Protein AF-A0A368TLS8-F1 (afdb_monomer_lite)

Radius of gyration: 12.85 Å; chains: 1; bounding box: 22×30×44 Å

Foldseek 3Di:
DDDDDLPAPPDDLVVLLVQLLVVCVVVPPDQDDLVNSCVVVVHDSVSSVVSVVVCVVVVSDDDDDDD

Structure (mmCIF, N/CA/C/O backbone):
data_AF-A0A368TLS8-F1
#
_entry.id   AF-A0A368TLS8-F1
#
loop_
_atom_site.group_PDB
_atom_site.id
_atom_site.type_symbol
_atom_site.label_atom_id
_atom_site.label_alt_id
_atom_site.label_comp_id
_atom_site.label_asym_id
_atom_site.label_entity_id
_atom_site.label_seq_id
_atom_site.pdbx_PDB_ins_code
_atom_site.Cartn_x
_atom_site.Cartn_y
_atom_site.Cartn_z
_atom_site.occupancy
_atom_site.B_iso_or_equiv
_atom_site.auth_seq_id
_atom_site.auth_comp_id
_atom_site.auth_asym_id
_atom_site.auth_atom_id
_atom_site.pdbx_PDB_model_num
ATOM 1 N N . MET A 1 1 ? -0.357 0.340 -34.661 1.00 38.00 1 MET A N 1
ATOM 2 C CA . MET A 1 1 ? -0.849 0.851 -33.366 1.00 38.00 1 MET A CA 1
ATOM 3 C C . MET A 1 1 ? -0.804 -0.326 -32.405 1.00 38.00 1 MET A C 1
ATOM 5 O O . MET A 1 1 ? -1.567 -1.264 -32.588 1.00 38.00 1 MET A O 1
ATOM 9 N N . SER A 1 2 ? 0.194 -0.370 -31.524 1.00 47.31 2 SER A N 1
ATOM 10 C CA . SER A 1 2 ? 0.479 -1.543 -30.688 1.00 47.31 2 SER A CA 1
ATOM 11 C C . SER A 1 2 ? -0.291 -1.408 -29.381 1.00 47.31 2 SER A C 1
ATOM 13 O O . SER A 1 2 ? 0.090 -0.625 -28.517 1.00 47.31 2 SER A O 1
ATOM 15 N N . VAL A 1 3 ? -1.406 -2.120 -29.263 1.00 54.38 3 VAL A N 1
ATOM 16 C CA . VAL A 1 3 ? -2.170 -2.191 -28.015 1.00 54.38 3 VAL A CA 1
ATOM 17 C C . VAL A 1 3 ? -1.401 -3.116 -27.069 1.00 54.38 3 VAL A C 1
ATOM 19 O O . VAL A 1 3 ? -1.259 -4.303 -27.353 1.00 54.38 3 VAL A O 1
ATOM 22 N N . ARG A 1 4 ? -0.850 -2.572 -25.977 1.00 54.56 4 ARG A N 1
ATOM 23 C CA . ARG A 1 4 ? -0.302 -3.376 -24.874 1.00 54.56 4 ARG A CA 1
ATOM 24 C C . ARG A 1 4 ? -1.472 -3.820 -24.002 1.00 54.56 4 ARG A C 1
ATOM 26 O O . ARG A 1 4 ? -2.070 -3.003 -23.312 1.00 54.56 4 ARG A O 1
ATOM 33 N N . ILE A 1 5 ? -1.809 -5.101 -24.088 1.00 49.62 5 ILE A N 1
ATOM 34 C CA . ILE A 1 5 ? -2.785 -5.750 -23.215 1.00 49.62 5 ILE A CA 1
ATOM 35 C C . ILE A 1 5 ? -2.042 -6.071 -21.918 1.00 49.62 5 ILE A C 1
ATOM 37 O O . ILE A 1 5 ? -1.152 -6.917 -21.912 1.00 49.62 5 ILE A O 1
ATOM 41 N N . VAL A 1 6 ? -2.347 -5.339 -20.851 1.00 55.50 6 VAL A N 1
ATOM 42 C CA . VAL A 1 6 ? -1.907 -5.665 -19.490 1.00 55.50 6 VAL A CA 1
ATOM 43 C C . VAL A 1 6 ? -2.999 -6.548 -18.895 1.00 55.50 6 VAL A C 1
ATOM 45 O O . VAL A 1 6 ? -4.123 -6.090 -18.698 1.00 55.50 6 VAL A O 1
ATOM 48 N N . GLU A 1 7 ? -2.708 -7.834 -18.704 1.00 42.81 7 GLU A N 1
ATOM 49 C CA . GLU A 1 7 ? -3.614 -8.762 -18.023 1.00 42.81 7 GLU A CA 1
ATOM 50 C C . GLU A 1 7 ? -3.707 -8.363 -16.548 1.00 42.81 7 GLU A C 1
ATOM 52 O O . GLU A 1 7 ? -2.848 -8.714 -15.739 1.00 42.81 7 GLU A O 1
ATOM 57 N N . VAL A 1 8 ? -4.750 -7.610 -16.196 1.00 51.47 8 VAL A N 1
ATOM 58 C CA . VAL A 1 8 ? -5.109 -7.380 -14.797 1.00 51.47 8 VAL A CA 1
ATOM 59 C C . VAL A 1 8 ? -5.627 -8.712 -14.264 1.00 51.47 8 VAL A C 1
ATOM 61 O O . VAL A 1 8 ? -6.748 -9.115 -14.573 1.00 51.47 8 VAL A O 1
ATOM 64 N N . LYS A 1 9 ? -4.799 -9.443 -13.510 1.00 50.75 9 LYS A N 1
ATOM 65 C CA . LYS A 1 9 ? -5.282 -10.607 -12.759 1.00 50.75 9 LYS A CA 1
ATOM 66 C C . LYS A 1 9 ? -6.393 -10.116 -11.835 1.00 50.75 9 LYS A C 1
ATOM 68 O O . LYS A 1 9 ? -6.181 -9.153 -11.102 1.00 50.75 9 LYS A O 1
ATOM 73 N N . 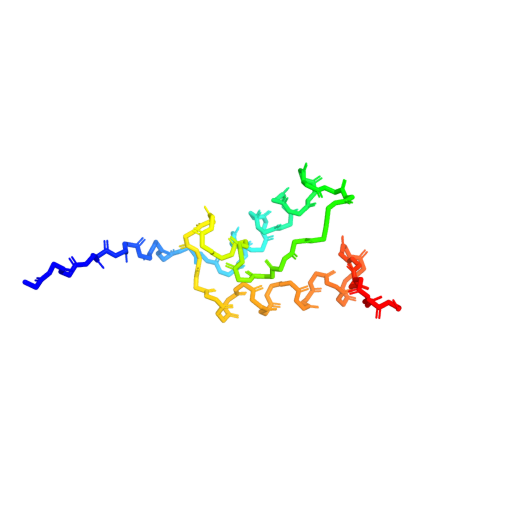GLU A 1 10 ? -7.544 -10.783 -11.839 1.00 48.66 10 GLU A N 1
ATOM 74 C CA . GLU A 1 10 ? -8.595 -10.607 -10.829 1.00 48.66 10 GLU A CA 1
ATOM 75 C C . GLU A 1 10 ? -8.079 -11.131 -9.475 1.00 48.66 10 GLU A C 1
ATOM 77 O O . GLU A 1 10 ? -8.472 -12.185 -8.987 1.00 48.66 10 GLU A O 1
ATOM 82 N N . ARG A 1 11 ? -7.098 -10.431 -8.903 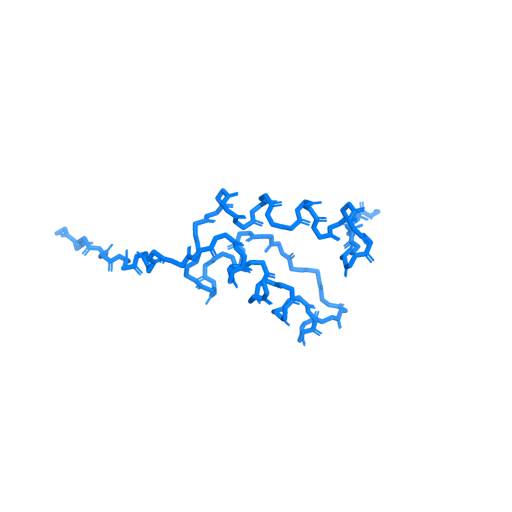1.00 56.88 11 ARG A N 1
ATOM 83 C CA . ARG A 1 11 ? -6.606 -10.621 -7.543 1.00 56.88 11 ARG A CA 1
ATOM 84 C C . ARG A 1 11 ? -7.597 -9.946 -6.611 1.00 56.88 11 ARG A C 1
ATOM 86 O O . ARG A 1 11 ? -8.070 -8.840 -6.881 1.00 56.88 11 ARG A O 1
ATOM 93 N N . THR A 1 12 ? -7.932 -10.615 -5.519 1.00 65.81 12 THR A N 1
ATOM 94 C CA . THR A 1 12 ? -8.811 -10.020 -4.513 1.00 65.81 12 THR A CA 1
ATOM 95 C C . THR A 1 12 ? -8.126 -8.811 -3.869 1.00 65.81 12 THR A C 1
ATOM 97 O O . THR A 1 12 ? -6.899 -8.727 -3.796 1.00 65.81 12 THR A O 1
ATOM 100 N N . VAL A 1 13 ? -8.915 -7.843 -3.395 1.00 67.38 13 VAL A N 1
ATOM 101 C CA . VAL A 1 13 ? -8.393 -6.622 -2.750 1.00 67.38 13 VAL A CA 1
ATOM 102 C C . VAL A 1 13 ? -7.525 -6.953 -1.524 1.00 67.38 13 VAL A C 1
ATOM 104 O O . VAL A 1 13 ? -6.618 -6.196 -1.193 1.00 67.38 13 VAL A O 1
ATOM 107 N N . GLU A 1 14 ? -7.764 -8.089 -0.866 1.00 71.38 14 GLU A N 1
ATOM 108 C CA . GLU A 1 14 ? -6.926 -8.591 0.230 1.00 71.38 14 GLU A CA 1
ATOM 109 C C . GLU A 1 14 ? -5.539 -9.044 -0.242 1.00 71.38 14 GLU A C 1
ATOM 111 O O . GLU A 1 14 ? -4.544 -8.598 0.325 1.00 71.38 14 GLU A O 1
ATOM 116 N N . GLU A 1 15 ? -5.445 -9.824 -1.323 1.00 77.62 15 GLU A N 1
ATOM 117 C CA . GLU A 1 15 ? -4.150 -10.238 -1.885 1.00 77.62 15 GLU A CA 1
ATOM 118 C C . GLU A 1 15 ? -3.329 -9.036 -2.367 1.00 77.62 15 GLU A C 1
ATOM 120 O O . GLU A 1 15 ? -2.121 -8.973 -2.146 1.00 77.62 15 GLU A O 1
ATOM 125 N N . ALA A 1 16 ? -3.990 -8.051 -2.985 1.00 79.00 16 ALA A N 1
ATOM 126 C CA . ALA A 1 16 ? -3.335 -6.814 -3.397 1.00 79.00 16 ALA A CA 1
ATOM 127 C C . ALA A 1 16 ? -2.756 -6.057 -2.189 1.00 79.00 16 ALA A C 1
ATOM 129 O O . ALA A 1 16 ? -1.637 -5.556 -2.264 1.00 79.00 16 ALA A O 1
ATOM 130 N N . LYS A 1 17 ? -3.473 -6.006 -1.055 1.00 81.75 17 LYS A N 1
ATOM 131 C CA . LYS A 1 17 ? -2.964 -5.378 0.176 1.00 81.75 17 LYS A CA 1
ATOM 132 C C . LYS A 1 17 ? -1.734 -6.089 0.722 1.00 81.75 17 LYS A C 1
ATOM 134 O O . LYS A 1 17 ? -0.811 -5.402 1.149 1.00 81.75 17 LYS A O 1
ATOM 139 N N . GLU A 1 18 ? -1.714 -7.421 0.729 1.00 86.44 18 GLU A N 1
ATOM 140 C CA . GLU A 1 18 ? -0.547 -8.177 1.197 1.00 86.44 18 GLU A CA 1
ATOM 141 C C . GLU A 1 18 ? 0.677 -7.933 0.310 1.00 86.44 18 GLU A C 1
ATOM 143 O O . GLU A 1 18 ? 1.764 -7.679 0.830 1.00 86.44 18 GLU A O 1
ATOM 148 N N . GLU A 1 19 ? 0.512 -7.937 -1.017 1.00 87.31 19 GLU A N 1
ATOM 149 C CA . GLU A 1 19 ? 1.621 -7.668 -1.941 1.00 87.31 19 GLU A CA 1
ATOM 150 C C . GLU A 1 19 ? 2.119 -6.227 -1.843 1.00 87.31 19 GLU A C 1
ATOM 152 O O . GLU A 1 19 ? 3.326 -6.004 -1.785 1.00 87.31 19 GLU A O 1
ATOM 157 N N . ILE A 1 20 ? 1.211 -5.253 -1.748 1.00 88.19 20 ILE A N 1
ATOM 158 C CA . ILE A 1 20 ? 1.566 -3.847 -1.533 1.00 88.19 20 ILE A CA 1
ATOM 159 C C . ILE A 1 20 ? 2.317 -3.697 -0.213 1.00 88.19 20 ILE A C 1
ATOM 161 O O . ILE A 1 20 ? 3.398 -3.115 -0.191 1.00 88.19 20 ILE A O 1
ATOM 165 N N . GLN A 1 21 ? 1.787 -4.248 0.883 1.00 88.00 21 GLN A N 1
ATOM 166 C CA . GLN A 1 21 ? 2.447 -4.183 2.184 1.00 88.00 21 GLN A CA 1
ATOM 167 C C . GLN A 1 21 ? 3.864 -4.759 2.096 1.00 88.00 21 GLN A C 1
ATOM 169 O O . GLN A 1 21 ? 4.819 -4.103 2.506 1.00 88.00 21 GLN A O 1
ATOM 174 N N . ARG A 1 22 ? 4.009 -5.950 1.508 1.00 89.38 22 ARG A N 1
ATOM 175 C CA . ARG A 1 22 ? 5.304 -6.609 1.353 1.00 89.38 22 ARG A CA 1
ATOM 176 C C . ARG A 1 22 ? 6.266 -5.792 0.496 1.00 89.38 22 ARG A C 1
ATOM 178 O O . ARG A 1 22 ? 7.419 -5.636 0.877 1.00 89.38 22 ARG A O 1
ATOM 185 N N . TYR A 1 23 ? 5.787 -5.223 -0.606 1.00 89.44 23 TYR A N 1
ATOM 186 C CA . TYR A 1 23 ? 6.583 -4.379 -1.489 1.00 89.44 23 TYR A CA 1
ATOM 187 C C . TYR A 1 23 ? 7.138 -3.149 -0.757 1.00 89.44 23 TYR A C 1
ATOM 189 O O . TYR A 1 23 ? 8.334 -2.874 -0.837 1.00 89.44 23 TYR A O 1
ATOM 197 N N . TYR A 1 24 ? 6.304 -2.450 0.017 1.00 87.50 24 TYR A N 1
ATOM 198 C CA . TYR A 1 24 ? 6.750 -1.320 0.836 1.00 87.50 24 TYR A CA 1
ATOM 199 C C . TYR A 1 24 ? 7.672 -1.741 1.992 1.00 87.50 24 TYR A C 1
ATOM 201 O O . TYR A 1 24 ? 8.569 -0.984 2.356 1.00 87.50 24 TYR A O 1
ATOM 209 N N . GLU A 1 25 ? 7.486 -2.931 2.571 1.00 86.75 25 GLU A N 1
ATOM 210 C CA . GLU A 1 25 ? 8.393 -3.471 3.593 1.00 86.75 25 GLU A CA 1
ATOM 211 C C . GLU A 1 25 ? 9.764 -3.864 3.019 1.00 86.75 25 GLU A C 1
ATOM 213 O O . GLU A 1 25 ? 10.783 -3.618 3.663 1.00 86.75 25 GLU A O 1
ATOM 218 N N . GLU A 1 26 ? 9.819 -4.430 1.811 1.00 87.94 26 GLU A N 1
ATOM 219 C CA . GLU A 1 26 ? 11.080 -4.751 1.124 1.00 87.94 26 GLU A CA 1
ATOM 220 C C . GLU A 1 26 ? 11.871 -3.490 0.751 1.00 87.94 26 GLU A C 1
ATOM 222 O O . GLU A 1 26 ? 13.100 -3.507 0.781 1.00 87.94 26 GLU A O 1
ATOM 227 N N . HIS A 1 27 ? 11.174 -2.384 0.489 1.00 84.94 27 HIS A N 1
ATOM 228 C CA . HIS A 1 27 ? 11.765 -1.079 0.186 1.00 84.94 27 HIS A CA 1
ATOM 229 C C . HIS A 1 27 ? 11.670 -0.105 1.371 1.00 84.94 27 HIS A C 1
ATOM 231 O O . HIS A 1 27 ? 11.629 1.120 1.210 1.00 84.94 27 HIS A O 1
ATOM 237 N N . LYS A 1 28 ? 11.597 -0.635 2.596 1.00 76.88 28 LYS A N 1
ATOM 238 C CA . LYS A 1 28 ? 11.437 0.179 3.800 1.00 76.88 28 LYS A CA 1
ATOM 239 C C . LYS A 1 28 ? 12.641 1.106 3.974 1.00 76.88 28 LYS A C 1
ATOM 241 O O . LYS A 1 28 ? 13.769 0.654 4.151 1.00 76.88 28 LYS A O 1
ATOM 246 N N . GLY A 1 29 ? 12.379 2.411 3.972 1.00 75.44 29 GLY A N 1
ATOM 247 C CA . GLY A 1 29 ? 13.404 3.461 3.998 1.00 75.44 29 GLY A CA 1
ATOM 248 C C . GLY A 1 29 ? 13.504 4.246 2.688 1.00 75.44 29 GLY A C 1
ATOM 249 O O . GLY A 1 29 ? 14.111 5.315 2.671 1.00 75.44 29 GLY A O 1
ATOM 250 N N . GLU A 1 30 ? 12.859 3.771 1.622 1.00 81.44 30 GLU A N 1
ATOM 251 C CA . GLU A 1 30 ? 12.691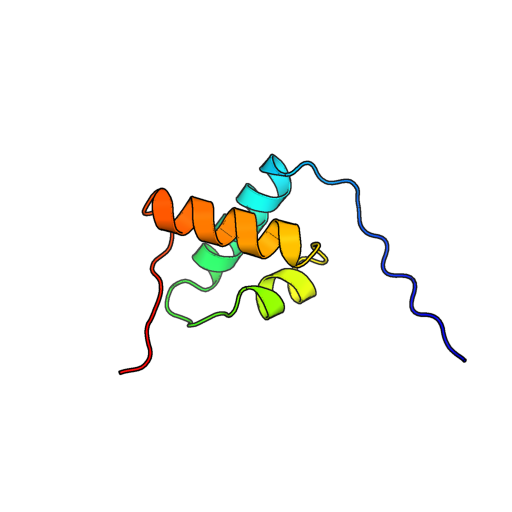 4.505 0.372 1.00 81.44 30 GLU A CA 1
ATOM 252 C C . GLU A 1 30 ? 11.318 5.184 0.319 1.00 81.44 30 GLU A C 1
ATOM 254 O O . GLU A 1 30 ? 10.322 4.696 0.854 1.00 81.44 30 GLU A O 1
ATOM 259 N N . SER A 1 31 ? 11.254 6.348 -0.327 1.00 80.81 31 SER A N 1
ATOM 260 C CA . SER A 1 31 ? 9.992 7.058 -0.554 1.00 80.81 31 SER A CA 1
ATOM 261 C C . SER A 1 31 ? 9.394 6.602 -1.877 1.00 80.81 31 SER A C 1
ATOM 263 O O . SER A 1 31 ? 9.726 7.149 -2.928 1.00 80.81 31 SER A O 1
ATOM 265 N N . ILE A 1 32 ? 8.545 5.573 -1.826 1.00 85.12 32 ILE A N 1
ATOM 266 C CA . ILE A 1 32 ? 7.899 5.024 -3.020 1.00 85.12 32 ILE A CA 1
ATOM 267 C C . ILE A 1 32 ? 6.477 5.551 -3.167 1.00 85.12 32 ILE A C 1
ATOM 269 O O . ILE A 1 32 ? 5.639 5.420 -2.272 1.00 85.12 32 ILE A O 1
ATOM 273 N N . TYR A 1 33 ? 6.191 6.107 -4.340 1.00 86.69 33 TYR A N 1
ATOM 274 C CA . TYR A 1 33 ? 4.847 6.544 -4.674 1.00 86.69 33 TYR A CA 1
ATOM 275 C C . TYR A 1 33 ? 3.924 5.353 -4.997 1.00 86.69 33 TYR A C 1
ATOM 277 O O . TYR A 1 33 ? 4.371 4.364 -5.586 1.00 86.69 33 TYR A O 1
ATOM 285 N N . PRO A 1 34 ? 2.628 5.434 -4.645 1.00 86.06 34 PRO A N 1
ATOM 286 C CA . PRO A 1 34 ? 1.666 4.362 -4.906 1.00 86.06 34 PRO A CA 1
ATOM 287 C C . PRO A 1 34 ? 1.527 3.989 -6.386 1.00 86.06 34 PRO A C 1
ATOM 289 O O . PRO A 1 34 ? 1.221 2.840 -6.692 1.00 86.06 34 PRO A O 1
ATOM 292 N N . ASP A 1 35 ? 1.751 4.922 -7.314 1.00 88.31 35 ASP A N 1
ATOM 293 C CA . ASP A 1 35 ? 1.709 4.640 -8.750 1.00 88.31 35 ASP A CA 1
ATOM 294 C C . ASP A 1 35 ? 2.889 3.781 -9.214 1.00 88.31 35 ASP A C 1
ATOM 296 O O . ASP A 1 35 ? 2.679 2.832 -9.969 1.00 88.31 35 ASP A O 1
ATOM 300 N N . ASN A 1 36 ? 4.094 4.017 -8.686 1.00 89.31 36 ASN A N 1
ATOM 301 C CA . ASN A 1 36 ? 5.238 3.135 -8.917 1.00 89.31 36 ASN A CA 1
ATOM 302 C C . ASN A 1 36 ? 4.948 1.714 -8.419 1.00 89.31 36 ASN A C 1
ATOM 304 O O . ASN A 1 36 ? 5.210 0.750 -9.136 1.00 89.31 36 ASN A O 1
ATOM 308 N N . ALA A 1 37 ? 4.387 1.579 -7.213 1.00 88.56 37 ALA A N 1
ATOM 309 C CA . ALA A 1 37 ? 4.017 0.274 -6.669 1.00 88.56 37 ALA A CA 1
ATOM 310 C C . ALA A 1 37 ? 2.951 -0.417 -7.537 1.00 88.56 37 ALA A C 1
ATOM 312 O O . ALA A 1 37 ? 3.052 -1.614 -7.796 1.00 88.56 37 ALA A O 1
ATOM 313 N N . ALA A 1 38 ? 1.963 0.330 -8.038 1.00 89.44 38 ALA A N 1
ATOM 314 C CA . ALA A 1 38 ? 0.934 -0.200 -8.928 1.00 89.44 38 ALA A CA 1
ATOM 315 C C . ALA A 1 38 ? 1.524 -0.735 -10.243 1.00 89.44 38 ALA A C 1
ATOM 317 O O . ALA A 1 38 ? 1.193 -1.848 -10.645 1.00 89.44 38 ALA A O 1
ATOM 318 N N . ASP A 1 39 ? 2.430 0.011 -10.880 1.00 88.44 39 ASP A N 1
ATOM 319 C CA . ASP A 1 39 ? 3.073 -0.405 -12.133 1.00 88.44 39 ASP A CA 1
ATOM 320 C C . ASP A 1 39 ? 3.971 -1.638 -11.929 1.00 88.44 39 ASP A C 1
ATOM 322 O O . ASP A 1 39 ? 3.898 -2.602 -12.691 1.00 88.44 39 ASP A O 1
ATOM 326 N N . GLN A 1 40 ? 4.753 -1.658 -10.842 1.00 88.31 40 GLN A N 1
ATOM 327 C CA . GLN A 1 40 ? 5.641 -2.777 -10.502 1.00 88.31 40 GLN A CA 1
ATOM 328 C C . GLN A 1 40 ? 4.883 -4.060 -10.151 1.00 88.31 40 GLN A C 1
ATOM 330 O O . GLN A 1 40 ? 5.302 -5.149 -10.542 1.00 88.31 40 GLN A O 1
ATOM 335 N N . LEU A 1 41 ? 3.769 -3.938 -9.428 1.00 86.12 41 LEU A N 1
ATOM 336 C CA . LEU A 1 41 ? 2.946 -5.075 -9.016 1.00 86.12 41 LEU A CA 1
ATOM 337 C C . LEU A 1 41 ? 1.890 -5.454 -10.069 1.00 86.12 41 LEU A C 1
ATOM 339 O O . LEU A 1 41 ? 1.199 -6.459 -9.910 1.00 86.12 41 LEU A O 1
ATOM 343 N N . GLY A 1 42 ? 1.753 -4.673 -11.149 1.00 86.62 42 GLY A N 1
ATOM 344 C CA . GLY A 1 42 ? 0.711 -4.865 -12.160 1.00 86.62 42 GLY A CA 1
ATOM 345 C C . GLY A 1 42 ? -0.705 -4.713 -11.592 1.00 86.62 42 GLY A C 1
ATOM 346 O O . GLY A 1 42 ? -1.627 -5.400 -12.036 1.00 86.62 42 GLY A O 1
ATOM 347 N N . LEU A 1 43 ? -0.867 -3.857 -10.582 1.00 85.88 43 LEU A N 1
ATOM 348 C CA . LEU A 1 43 ? -2.123 -3.621 -9.878 1.00 85.88 43 LEU A CA 1
ATOM 349 C C . LEU A 1 43 ? -2.847 -2.395 -10.429 1.00 85.88 43 LEU A C 1
ATOM 351 O O . LEU A 1 43 ? -2.243 -1.449 -10.933 1.00 85.88 43 LEU A O 1
ATOM 355 N N . ASP A 1 44 ? -4.170 -2.393 -10.281 1.00 87.06 44 ASP A N 1
ATOM 356 C CA . ASP A 1 44 ? -4.968 -1.213 -10.586 1.00 87.06 44 ASP A CA 1
ATOM 357 C C . ASP A 1 44 ? -4.623 -0.075 -9.613 1.00 87.06 44 ASP A C 1
ATOM 359 O O . ASP A 1 44 ? -4.672 -0.246 -8.393 1.00 87.06 44 ASP A O 1
ATOM 363 N N . LEU A 1 45 ? -4.305 1.104 -10.154 1.00 85.38 45 LEU A N 1
ATOM 364 C CA . LEU A 1 45 ? -3.893 2.270 -9.370 1.00 85.38 45 LEU A CA 1
ATOM 365 C C . LEU A 1 45 ? -4.913 2.643 -8.288 1.00 85.38 45 LEU A C 1
ATOM 367 O O . LEU A 1 45 ? -4.530 3.051 -7.192 1.00 85.38 45 LEU A O 1
ATOM 371 N N . LYS A 1 46 ? -6.212 2.498 -8.571 1.00 86.19 46 LYS A N 1
ATOM 372 C CA . LYS A 1 46 ? -7.268 2.814 -7.610 1.00 86.19 46 LYS A CA 1
ATOM 373 C C . LYS A 1 46 ? -7.234 1.837 -6.441 1.00 86.19 46 LYS A C 1
ATOM 375 O O . LYS A 1 46 ? -7.312 2.271 -5.294 1.00 86.19 46 LYS A O 1
ATOM 380 N N . ILE A 1 47 ? -7.073 0.543 -6.724 1.00 84.69 47 ILE A N 1
ATOM 381 C CA . ILE A 1 47 ? -6.924 -0.488 -5.687 1.00 84.69 47 ILE A CA 1
ATOM 382 C C . ILE A 1 47 ? -5.660 -0.218 -4.868 1.00 84.69 47 ILE A C 1
ATOM 384 O O . ILE A 1 47 ? -5.722 -0.241 -3.640 1.00 84.69 47 ILE A O 1
ATOM 388 N N . THR A 1 48 ? -4.549 0.114 -5.527 1.00 88.69 48 THR A N 1
ATOM 389 C CA . THR A 1 48 ? -3.282 0.412 -4.855 1.00 88.69 48 THR A CA 1
ATOM 390 C C . THR A 1 48 ? -3.390 1.617 -3.931 1.00 88.69 48 THR A C 1
ATOM 392 O O . THR A 1 48 ? -3.007 1.527 -2.769 1.00 88.69 48 THR A O 1
ATOM 395 N N . MET A 1 49 ? -3.975 2.726 -4.390 1.00 88.31 49 MET A N 1
ATOM 396 C CA . MET A 1 49 ? -4.191 3.903 -3.545 1.00 88.31 49 MET A CA 1
ATOM 397 C C . MET A 1 49 ? -5.080 3.597 -2.339 1.00 88.31 49 MET A C 1
ATOM 399 O O . MET A 1 49 ? -4.749 3.995 -1.225 1.00 88.31 49 MET A O 1
ATOM 403 N N . GLN A 1 50 ? -6.182 2.864 -2.536 1.00 88.31 50 GLN A N 1
ATOM 404 C CA . GLN A 1 50 ? -7.057 2.468 -1.431 1.00 88.31 50 GLN A CA 1
ATOM 405 C C . GLN A 1 50 ? -6.320 1.583 -0.417 1.00 88.31 50 GLN A C 1
ATOM 407 O O . GLN A 1 50 ? -6.422 1.814 0.785 1.00 88.31 50 GLN A O 1
ATOM 412 N N . ALA A 1 51 ? -5.551 0.603 -0.891 1.00 87.94 51 ALA A N 1
ATOM 413 C CA . ALA A 1 51 ? -4.756 -0.277 -0.043 1.00 87.94 51 ALA A CA 1
ATOM 414 C C . ALA A 1 51 ? -3.691 0.494 0.749 1.00 87.94 51 ALA A C 1
ATOM 416 O O . ALA A 1 51 ? -3.592 0.311 1.959 1.00 87.94 51 ALA A O 1
ATOM 417 N N . VAL A 1 52 ? -2.937 1.386 0.099 1.00 88.00 52 VAL A N 1
ATOM 418 C CA . VAL A 1 52 ? -1.931 2.228 0.764 1.00 88.00 52 VAL A CA 1
ATOM 419 C C . VAL A 1 52 ? -2.580 3.126 1.816 1.00 88.00 52 VAL A C 1
ATOM 421 O O . VAL A 1 52 ? -2.095 3.177 2.943 1.00 88.00 52 VAL A O 1
ATOM 424 N N . GLU A 1 53 ? -3.705 3.776 1.507 1.00 88.25 53 GLU A N 1
ATOM 425 C CA . GLU A 1 53 ? -4.415 4.623 2.473 1.00 88.25 53 GLU A CA 1
ATOM 426 C C . GLU A 1 53 ? -4.887 3.825 3.700 1.00 88.25 53 GLU A C 1
ATOM 428 O O . GLU A 1 53 ? -4.734 4.277 4.837 1.00 88.25 53 GLU A O 1
ATOM 433 N N . GLU A 1 54 ? -5.426 2.618 3.501 1.00 88.50 54 GLU A N 1
ATOM 434 C CA . GLU A 1 54 ? -5.810 1.741 4.611 1.00 88.50 54 GLU A CA 1
ATOM 435 C C . GLU A 1 54 ? -4.606 1.265 5.429 1.00 88.50 54 GLU A C 1
ATOM 437 O O . GLU A 1 54 ? -4.685 1.215 6.657 1.00 88.50 54 GLU A O 1
ATOM 442 N N . LEU A 1 55 ? -3.480 0.960 4.782 1.00 87.38 55 LEU A N 1
ATOM 443 C CA . LEU A 1 55 ? -2.240 0.577 5.459 1.00 87.38 55 LEU A CA 1
ATOM 444 C C . LEU A 1 55 ? -1.654 1.738 6.280 1.00 87.38 55 LEU A C 1
ATOM 446 O O . LEU A 1 55 ? -1.182 1.507 7.394 1.00 87.38 55 LEU A O 1
ATOM 450 N N . ILE A 1 56 ? -1.739 2.978 5.786 1.00 87.62 56 ILE A N 1
ATOM 451 C CA . ILE A 1 56 ? -1.362 4.185 6.538 1.00 87.62 56 ILE A CA 1
ATOM 452 C C . ILE A 1 56 ? -2.295 4.373 7.741 1.00 87.62 56 ILE A C 1
ATOM 454 O O . ILE A 1 56 ? -1.830 4.547 8.866 1.00 87.62 56 ILE A O 1
ATOM 458 N N . LYS A 1 57 ? -3.619 4.264 7.546 1.00 87.12 57 LYS A N 1
ATOM 459 C CA . LYS A 1 57 ? -4.611 4.344 8.639 1.00 87.12 57 LYS A CA 1
ATOM 460 C C . LYS A 1 57 ? -4.407 3.262 9.701 1.00 87.12 57 LYS A C 1
ATOM 462 O O . LYS A 1 57 ? -4.633 3.517 10.881 1.00 87.12 57 LYS A O 1
ATOM 467 N N . ALA A 1 58 ? -3.973 2.072 9.294 1.00 85.69 58 ALA A N 1
ATOM 468 C CA . ALA A 1 58 ? -3.639 0.967 10.188 1.00 85.69 58 ALA A CA 1
ATOM 469 C C . ALA A 1 58 ? -2.271 1.127 10.884 1.00 85.69 58 ALA A C 1
ATOM 471 O O . ALA A 1 58 ? -1.909 0.272 11.6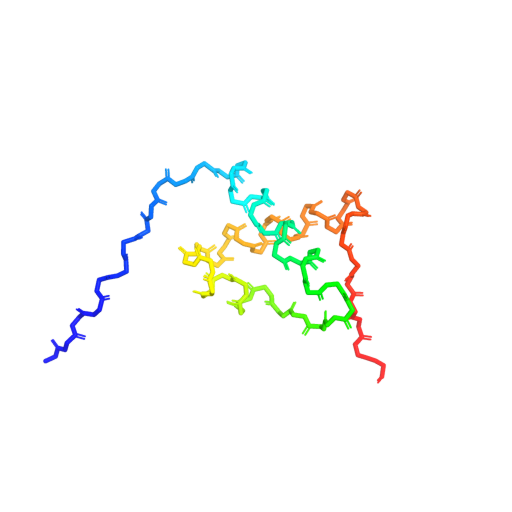91 1.00 85.69 58 ALA A O 1
ATOM 472 N N . GLY A 1 59 ? -1.502 2.180 10.577 1.00 84.81 59 GLY A N 1
ATOM 473 C CA . GLY A 1 59 ? -0.165 2.412 11.130 1.00 84.81 59 GLY A CA 1
ATOM 474 C C . GLY A 1 59 ? 0.904 1.448 10.608 1.00 84.81 59 GLY A C 1
ATOM 475 O O . GLY A 1 59 ? 1.942 1.286 11.245 1.00 84.81 59 GLY A O 1
ATOM 476 N N . LYS A 1 60 ? 0.650 0.775 9.478 1.00 83.50 60 LYS A N 1
ATOM 477 C CA . LYS A 1 60 ? 1.607 -0.138 8.833 1.00 83.50 60 LYS A CA 1
ATOM 478 C C . LYS A 1 60 ? 2.549 0.575 7.860 1.00 83.50 60 LYS A C 1
ATOM 480 O O . LYS A 1 60 ? 3.648 0.083 7.628 1.00 83.50 60 LYS A O 1
ATOM 485 N N . LEU A 1 61 ? 2.119 1.704 7.297 1.00 83.12 61 LEU A N 1
ATOM 486 C CA . LEU A 1 61 ? 2.917 2.571 6.428 1.00 83.12 61 LEU A CA 1
ATOM 487 C C . LEU A 1 61 ? 2.931 3.994 6.983 1.00 83.12 61 LEU A C 1
ATOM 489 O O . LEU A 1 61 ? 1.957 4.437 7.590 1.00 83.12 61 LEU A O 1
ATOM 493 N N . GLU 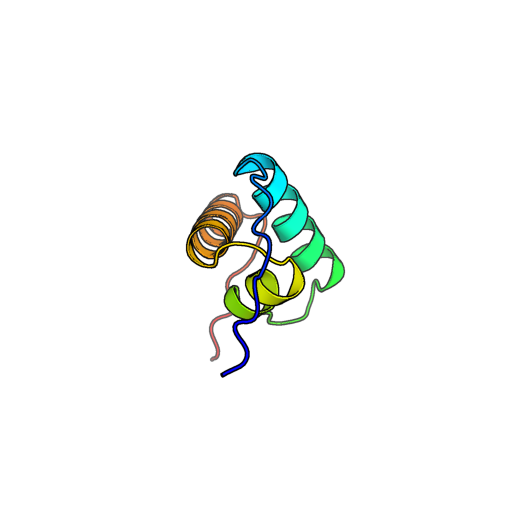A 1 62 ? 4.021 4.715 6.744 1.00 80.69 62 GLU A N 1
ATOM 494 C CA . GLU A 1 62 ? 4.144 6.131 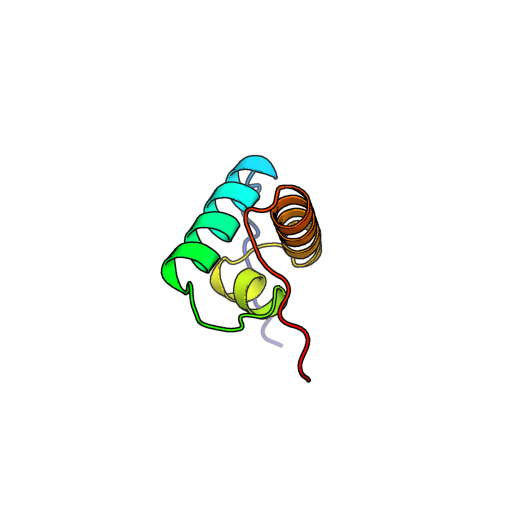7.090 1.00 80.69 62 GLU A CA 1
ATOM 495 C C . GLU A 1 62 ? 4.138 6.976 5.814 1.00 80.69 62 GLU A C 1
ATOM 497 O O . GLU A 1 62 ? 4.851 6.685 4.854 1.00 80.69 62 GLU A O 1
ATOM 502 N N . GLU A 1 63 ? 3.325 8.033 5.799 1.00 77.19 63 GLU A N 1
ATOM 503 C CA . GLU A 1 63 ? 3.346 9.020 4.722 1.00 77.19 63 GLU A CA 1
ATOM 504 C C . GLU A 1 63 ? 4.524 9.970 4.955 1.00 77.19 63 GLU A C 1
ATOM 506 O O . GLU A 1 63 ? 4.543 10.719 5.935 1.00 77.19 63 GLU A O 1
ATOM 511 N N . THR A 1 64 ? 5.508 9.966 4.054 1.00 69.06 64 THR A N 1
ATOM 512 C CA . THR A 1 64 ? 6.538 11.004 4.071 1.00 69.06 64 THR A CA 1
ATOM 513 C C . THR A 1 64 ? 5.979 12.245 3.380 1.00 69.06 64 THR A C 1
ATOM 515 O O . THR A 1 64 ? 5.630 12.221 2.198 1.00 69.06 64 THR A O 1
ATOM 518 N N . LYS A 1 65 ? 5.869 13.352 4.114 1.00 56.16 65 LYS A N 1
ATOM 519 C CA . LYS A 1 65 ? 5.669 14.669 3.506 1.00 56.16 65 LYS A CA 1
ATOM 520 C C . LYS A 1 65 ? 7.036 15.295 3.310 1.00 56.16 65 LYS A C 1
ATOM 522 O O . LYS A 1 65 ? 7.770 15.469 4.278 1.00 56.16 65 LYS A O 1
ATOM 527 N N . TYR A 1 66 ? 7.364 15.627 2.064 1.00 55.03 66 TYR A N 1
ATOM 528 C CA . TYR A 1 66 ? 8.517 16.469 1.760 1.00 55.03 66 TYR A CA 1
ATOM 529 C C . TYR A 1 66 ? 8.402 17.768 2.576 1.00 55.03 66 TYR A C 1
ATOM 531 O O . TYR A 1 66 ? 7.412 18.493 2.439 1.00 55.03 66 TYR A O 1
ATOM 539 N N . VAL A 1 67 ? 9.379 18.001 3.459 1.00 42.81 67 VAL A N 1
ATOM 540 C CA . VAL A 1 67 ? 9.621 19.284 4.142 1.00 42.81 67 VAL A CA 1
ATOM 541 C C . VAL A 1 67 ? 10.444 20.213 3.265 1.00 42.81 67 VAL A C 1
ATOM 543 O O . VAL A 1 67 ? 11.320 19.703 2.529 1.00 42.81 67 VAL A O 1
#

Sequence (67 aa):
MSVRIVEVKERTVEEAKEEIQRYYEEHKGESIYPDNAADQLGLDLKITMQAVEELIKAGKLEETKYV

Secondary structure (DSSP, 8-state):
------------HHHHHHHHHHHHHHTBTB---HHHHHHHHT--HHHHHHHHHHHHHTTSS--PPP-

pLDDT: mean 77.22, std 14.98, range [38.0, 89.44]